Protein AF-A0A2B1JYX4-F1 (afdb_monomer_lite)

Foldseek 3Di:
DVVVQVVQWDQDPVPRDIDGNCPPVVVVVVVPVD

Secondary structure (DSSP, 8-state):
-THHHHTTEEE-TTT--EEETTHHHHHHHHHH--

Organism: Bacillus cereus (NCBI:txid1396)

pLDDT: mean 73.09, std 11.39, range [51.75, 90.62]

Sequence (34 aa):
GQWSLKIREWRCVGCNSHHDRDVNASINLSRWVK

Structure (mmCIF, N/CA/C/O backbone):
data_AF-A0A2B1JYX4-F1
#
_entry.id   AF-A0A2B1JYX4-F1
#
loop_
_atom_site.group_PDB
_atom_site.id
_atom_site.type_symbol
_atom_site.label_atom_id
_atom_site.label_alt_id
_atom_site.label_comp_id
_atom_site.label_asym_id
_atom_site.label_entity_id
_atom_site.label_seq_id
_atom_site.pdbx_PDB_ins_code
_atom_site.Cartn_x
_atom_site.Cartn_y
_atom_site.Cartn_z
_atom_site.occupancy
_atom_site.B_iso_or_equiv
_atom_site.auth_seq_id
_atom_site.auth_comp_id
_atom_site.auth_asym_id
_atom_site.auth_atom_id
_atom_site.pdbx_PDB_model_num
ATOM 1 N N . GLY A 1 1 ? -3.941 16.450 0.805 1.00 52.81 1 GLY A N 1
ATOM 2 C CA . GLY A 1 1 ? -5.393 16.271 0.607 1.00 52.81 1 GLY A CA 1
ATOM 3 C C . GLY A 1 1 ? -5.734 14.805 0.763 1.00 52.81 1 GLY A C 1
ATOM 4 O O . GLY A 1 1 ? -5.133 13.986 0.091 1.00 52.81 1 GLY A O 1
ATOM 5 N N . GLN A 1 2 ? -6.655 14.471 1.664 1.00 52.69 2 GLN A N 1
ATOM 6 C CA . GLN A 1 2 ? -6.963 13.097 2.099 1.00 52.69 2 GLN A CA 1
ATOM 7 C C . GLN A 1 2 ? -7.573 12.201 0.994 1.00 52.69 2 GLN A C 1
ATOM 9 O O . GLN A 1 2 ? -7.568 10.979 1.101 1.00 52.69 2 GLN A O 1
ATOM 14 N N . TRP A 1 3 ?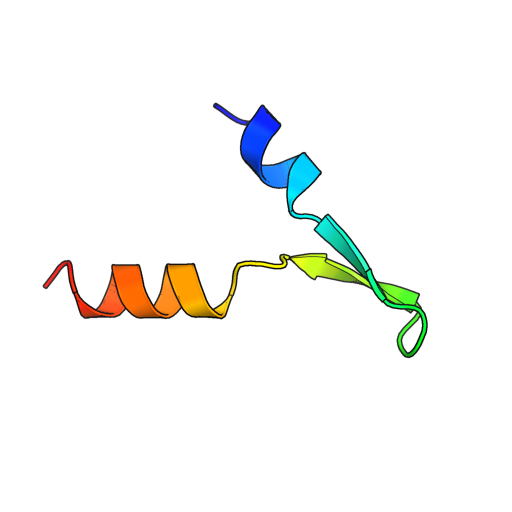 -8.040 12.809 -0.102 1.00 55.78 3 TRP A N 1
ATOM 15 C CA . TRP A 1 3 ? -8.631 12.139 -1.264 1.00 55.78 3 TRP A CA 1
ATOM 16 C C . TRP A 1 3 ? -7.645 11.281 -2.071 1.00 55.78 3 TRP A C 1
ATOM 18 O O . TRP A 1 3 ? -8.054 10.284 -2.661 1.00 55.78 3 TRP A O 1
ATOM 28 N N . SER A 1 4 ? -6.348 11.615 -2.077 1.00 59.94 4 SER A N 1
ATOM 29 C CA . SER A 1 4 ? -5.345 10.881 -2.864 1.00 59.94 4 SER A CA 1
ATOM 30 C C . SER A 1 4 ? -4.980 9.515 -2.284 1.00 59.94 4 SER A C 1
ATOM 32 O O . SER A 1 4 ? -4.411 8.706 -3.007 1.00 59.94 4 SER A O 1
ATOM 34 N N . LEU A 1 5 ? -5.275 9.270 -1.002 1.00 61.34 5 LEU A N 1
ATOM 35 C CA . LEU A 1 5 ? -4.959 8.015 -0.311 1.00 61.34 5 LEU A CA 1
ATOM 36 C C . LEU A 1 5 ? -5.981 6.920 -0.648 1.00 61.34 5 LEU A C 1
ATOM 38 O O . LEU A 1 5 ? -5.595 5.820 -1.016 1.00 61.34 5 LEU A O 1
ATOM 42 N N . LYS A 1 6 ? -7.281 7.251 -0.666 1.00 62.75 6 LYS A N 1
ATOM 43 C CA . LYS A 1 6 ? -8.350 6.289 -1.003 1.00 62.75 6 LYS A CA 1
ATOM 44 C C . LYS A 1 6 ? -8.274 5.757 -2.439 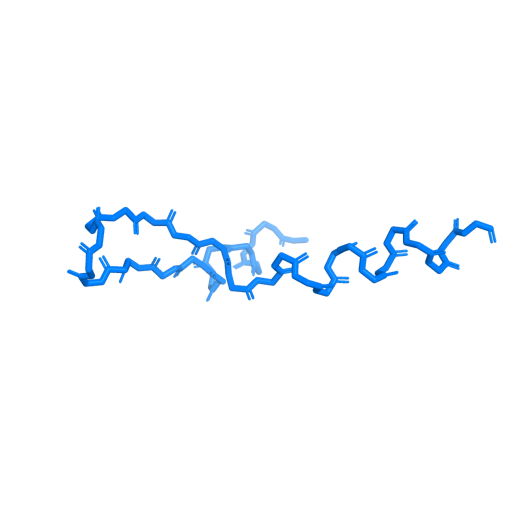1.00 62.75 6 LYS A C 1
ATOM 46 O O . LYS A 1 6 ? -8.709 4.646 -2.703 1.00 62.75 6 LYS A O 1
ATOM 51 N N . ILE A 1 7 ? -7.716 6.534 -3.372 1.00 65.44 7 ILE A N 1
ATOM 52 C CA . ILE A 1 7 ? -7.524 6.112 -4.773 1.00 65.44 7 ILE A CA 1
ATOM 53 C C . ILE A 1 7 ? -6.408 5.059 -4.926 1.00 65.44 7 ILE A C 1
ATOM 55 O O . ILE A 1 7 ? -6.333 4.387 -5.954 1.00 65.44 7 ILE A O 1
ATOM 59 N N . ARG A 1 8 ? -5.533 4.926 -3.921 1.00 74.00 8 ARG A N 1
ATOM 60 C CA . ARG A 1 8 ? -4.356 4.039 -3.937 1.00 74.00 8 ARG A CA 1
ATOM 61 C C . ARG A 1 8 ? -4.621 2.694 -3.274 1.00 74.00 8 ARG A C 1
ATOM 63 O O . ARG A 1 8 ? -3.806 1.783 -3.407 1.00 74.00 8 ARG A O 1
ATOM 70 N N . GLU A 1 9 ? -5.758 2.561 -2.600 1.00 80.56 9 GLU A N 1
ATOM 71 C CA . GLU A 1 9 ? -6.1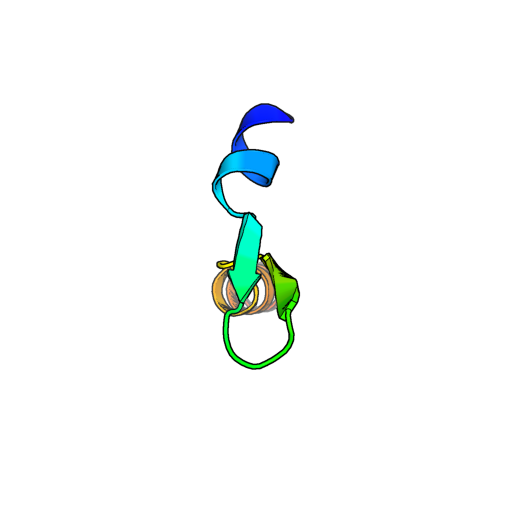85 1.321 -1.971 1.00 80.56 9 GLU A CA 1
ATOM 72 C C . GLU A 1 9 ? -6.796 0.383 -3.019 1.00 80.56 9 GLU A C 1
ATOM 74 O O . GLU A 1 9 ? -7.659 0.767 -3.809 1.00 80.56 9 GLU A O 1
ATOM 79 N N . TRP A 1 10 ? -6.359 -0.875 -3.034 1.00 84.38 10 TRP A N 1
ATOM 80 C CA . TRP A 1 10 ? -6.952 -1.920 -3.865 1.00 84.38 10 TRP A CA 1
ATOM 81 C C . TRP A 1 10 ? -7.171 -3.189 -3.043 1.00 84.38 10 TRP A C 1
ATOM 83 O O . TRP A 1 10 ? -6.349 -3.546 -2.198 1.00 84.38 10 TRP A O 1
ATOM 93 N N . ARG A 1 11 ? -8.288 -3.884 -3.281 1.00 86.69 11 ARG A N 1
ATOM 94 C CA . ARG A 1 11 ? -8.551 -5.188 -2.665 1.00 86.69 11 ARG A CA 1
ATOM 95 C C . ARG A 1 11 ? -7.815 -6.267 -3.452 1.00 86.69 11 ARG A C 1
ATOM 97 O O . ARG A 1 11 ? -8.100 -6.481 -4.629 1.00 86.69 11 ARG A O 1
ATOM 104 N N . CYS A 1 12 ? -6.894 -6.963 -2.798 1.00 86.06 12 CYS A N 1
ATOM 105 C CA . CYS A 1 12 ? -6.175 -8.068 -3.412 1.00 86.06 12 CYS A CA 1
ATOM 106 C C . CYS A 1 12 ? -7.041 -9.324 -3.473 1.00 86.06 12 CYS A C 1
ATOM 108 O O . CYS A 1 12 ? -7.588 -9.764 -2.467 1.00 86.06 12 CYS A O 1
ATOM 110 N N . VAL A 1 13 ? -7.139 -9.922 -4.660 1.00 87.31 13 VAL A N 1
ATOM 111 C CA . VAL A 1 13 ? -7.969 -11.111 -4.912 1.00 87.31 13 VAL A CA 1
ATOM 112 C C . VAL A 1 13 ? -7.373 -12.369 -4.264 1.00 87.31 13 VAL A C 1
ATOM 114 O O . VAL A 1 13 ? -8.109 -13.273 -3.890 1.00 87.31 13 VAL A O 1
ATOM 117 N N . GLY A 1 14 ? -6.049 -12.416 -4.078 1.00 89.88 14 GLY A N 1
ATOM 118 C CA . GLY A 1 14 ? -5.353 -13.56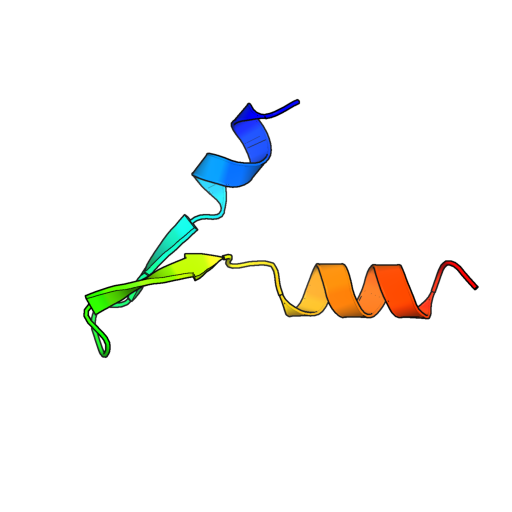8 -3.494 1.00 89.88 14 GLY A CA 1
ATOM 119 C C . GLY A 1 14 ? -5.391 -13.631 -1.963 1.00 89.88 14 GLY A C 1
ATOM 120 O O . GLY A 1 14 ? -5.436 -14.719 -1.404 1.00 89.88 14 GLY A O 1
ATOM 121 N N . CYS A 1 15 ? -5.390 -12.485 -1.275 1.00 90.62 15 CYS A N 1
ATOM 122 C CA . CYS A 1 15 ? -5.400 -12.422 0.198 1.00 90.62 15 CYS A CA 1
ATOM 123 C C . CYS A 1 15 ? -6.659 -11.753 0.783 1.00 90.62 15 CYS A C 1
ATOM 125 O O . CYS A 1 15 ? -6.780 -11.618 2.000 1.00 90.62 15 CYS A O 1
ATOM 127 N N . ASN A 1 16 ? -7.576 -11.291 -0.073 1.00 89.56 16 ASN A N 1
ATOM 128 C CA . ASN A 1 16 ? -8.832 -10.615 0.269 1.00 89.56 16 ASN A CA 1
ATOM 129 C C . ASN A 1 16 ? -8.694 -9.376 1.184 1.00 89.56 16 ASN A C 1
ATOM 131 O O . ASN A 1 16 ? -9.661 -8.963 1.824 1.00 89.56 16 ASN A O 1
ATOM 135 N N . SER A 1 17 ? -7.504 -8.772 1.235 1.00 85.69 17 SER A N 1
ATOM 136 C CA . SER A 1 17 ? -7.179 -7.607 2.069 1.00 85.69 17 SER A CA 1
ATOM 137 C C . SER A 1 17 ? -6.972 -6.347 1.220 1.00 85.69 17 SER A C 1
ATOM 139 O O . SER A 1 17 ? -6.666 -6.440 0.028 1.00 85.69 17 SER A O 1
ATOM 141 N N . HIS A 1 18 ? -7.157 -5.163 1.814 1.00 86.31 18 HIS A N 1
ATOM 142 C CA . HIS A 1 18 ? -6.853 -3.891 1.151 1.00 86.31 18 HIS A CA 1
ATOM 143 C C . HIS A 1 18 ? -5.361 -3.585 1.279 1.00 86.31 18 HIS A C 1
ATOM 145 O O . HIS A 1 18 ? -4.807 -3.637 2.375 1.00 86.31 18 HIS A O 1
ATOM 151 N N . HIS A 1 19 ? -4.724 -3.266 0.158 1.00 81.25 19 HIS A N 1
ATOM 152 C CA . HIS A 1 19 ? -3.324 -2.864 0.096 1.00 81.25 19 HIS A CA 1
ATOM 153 C C . HIS A 1 19 ? -3.196 -1.468 -0.504 1.00 81.25 19 HIS A C 1
ATOM 155 O O . HIS A 1 19 ? -3.955 -1.110 -1.404 1.00 81.25 19 HIS A O 1
ATOM 161 N N . ASP A 1 20 ? -2.198 -0.714 -0.047 1.00 81.31 20 ASP A N 1
ATOM 162 C CA . ASP A 1 20 ? -1.769 0.518 -0.706 1.00 81.31 20 ASP A CA 1
ATOM 163 C C . ASP A 1 20 ? -0.838 0.172 -1.879 1.00 81.31 20 ASP A C 1
ATOM 165 O O . ASP A 1 20 ? 0.060 -0.670 -1.761 1.00 81.31 20 ASP A O 1
ATOM 169 N N . ARG A 1 21 ? -1.077 0.784 -3.038 1.00 72.88 21 ARG A N 1
ATOM 170 C CA . ARG A 1 21 ? -0.315 0.549 -4.270 1.00 72.88 21 ARG A CA 1
ATOM 171 C C . ARG A 1 21 ? 1.093 1.172 -4.251 1.00 72.88 21 ARG A C 1
ATOM 173 O O . ARG A 1 21 ? 1.937 0.748 -5.037 1.00 72.88 21 ARG A O 1
ATOM 180 N N . ASP A 1 22 ? 1.388 2.098 -3.334 1.00 70.62 22 ASP A N 1
ATOM 181 C CA . ASP A 1 22 ? 2.560 2.984 -3.411 1.00 70.62 22 ASP A CA 1
ATOM 182 C C . ASP A 1 22 ? 3.625 2.739 -2.320 1.00 70.62 22 ASP A C 1
ATOM 184 O O . ASP A 1 22 ? 4.434 3.618 -1.993 1.00 70.62 22 ASP A O 1
ATOM 188 N N . VAL A 1 23 ? 3.700 1.517 -1.783 1.00 68.94 23 VAL A N 1
ATOM 189 C CA . VAL A 1 23 ? 4.702 1.125 -0.767 1.00 68.94 23 VAL A CA 1
ATOM 190 C C . VAL A 1 23 ? 6.138 1.400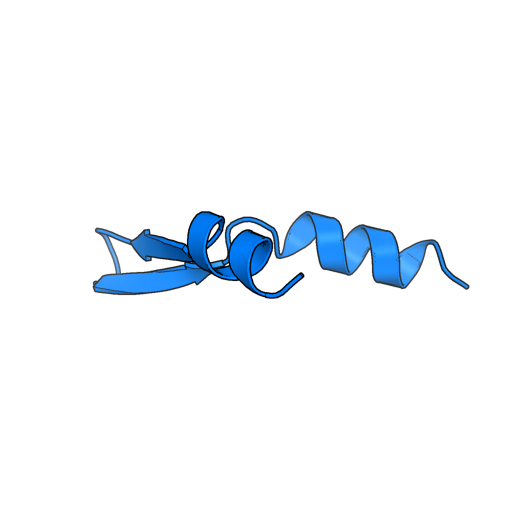 -1.239 1.00 68.94 23 VAL A C 1
ATOM 192 O O . VAL A 1 23 ? 6.944 1.960 -0.503 1.00 68.94 23 VAL A O 1
ATOM 195 N N . ASN A 1 24 ? 6.467 1.098 -2.496 1.00 65.00 24 ASN A N 1
ATOM 196 C CA . ASN A 1 24 ? 7.831 1.300 -2.999 1.00 65.00 24 ASN A CA 1
ATOM 197 C C . ASN A 1 24 ? 8.174 2.775 -3.249 1.00 65.00 24 ASN A C 1
ATOM 199 O O . ASN A 1 24 ? 9.315 3.187 -3.041 1.00 65.00 24 ASN A O 1
ATOM 203 N N . ALA A 1 25 ? 7.200 3.585 -3.671 1.00 67.50 25 ALA A N 1
ATOM 204 C CA . ALA A 1 25 ? 7.418 5.011 -3.897 1.00 67.50 25 ALA A CA 1
ATOM 205 C C . ALA A 1 25 ? 7.683 5.744 -2.574 1.00 67.50 25 ALA A C 1
ATOM 207 O O . ALA A 1 25 ? 8.610 6.550 -2.501 1.00 67.50 25 ALA A O 1
ATOM 208 N N . SER A 1 26 ? 6.931 5.416 -1.518 1.00 75.12 26 SER A N 1
ATOM 209 C CA . SER A 1 26 ? 7.133 5.986 -0.179 1.00 75.12 26 SER A CA 1
ATOM 210 C C . SER A 1 26 ? 8.487 5.604 0.431 1.00 75.12 26 SER A C 1
ATOM 212 O O . SER A 1 26 ? 9.171 6.469 0.977 1.00 75.12 26 SER A O 1
ATOM 214 N N . ILE A 1 27 ? 8.931 4.352 0.264 1.00 73.94 27 ILE A N 1
ATOM 215 C CA . ILE A 1 27 ? 10.272 3.908 0.677 1.00 73.94 27 ILE A CA 1
ATOM 216 C C . ILE A 1 27 ? 11.358 4.679 -0.076 1.00 73.94 27 ILE A C 1
ATOM 218 O O . ILE A 1 27 ? 12.327 5.126 0.536 1.00 73.94 27 ILE A O 1
ATOM 222 N N . ASN A 1 28 ? 11.207 4.854 -1.392 1.00 72.56 28 ASN A N 1
ATOM 223 C CA . ASN A 1 28 ? 12.162 5.626 -2.179 1.00 72.56 28 ASN A CA 1
ATOM 224 C C . ASN A 1 28 ? 12.205 7.085 -1.705 1.00 72.56 28 ASN A C 1
ATOM 226 O O . ASN A 1 28 ? 13.275 7.554 -1.336 1.00 72.56 28 ASN A O 1
ATOM 230 N N . LEU A 1 2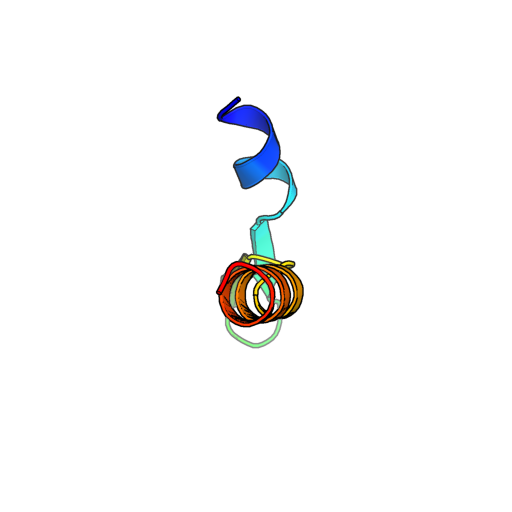9 ? 11.067 7.776 -1.599 1.00 76.62 29 LEU A N 1
ATOM 231 C CA . LEU A 1 29 ? 11.005 9.138 -1.046 1.00 76.62 29 LEU A CA 1
ATOM 232 C C . LEU A 1 29 ? 11.664 9.233 0.342 1.00 76.62 29 LEU A C 1
ATOM 234 O O . LEU A 1 29 ? 12.500 10.104 0.558 1.00 76.62 29 LEU A O 1
ATOM 238 N N . SER A 1 30 ? 11.383 8.297 1.254 1.00 74.12 30 SER A N 1
ATOM 239 C CA . SER A 1 30 ? 12.009 8.265 2.585 1.00 74.12 30 SER A CA 1
ATOM 240 C C . SER A 1 30 ? 13.529 8.067 2.550 1.00 74.12 30 SER A C 1
ATOM 242 O O . SER A 1 30 ? 14.208 8.476 3.490 1.00 74.12 30 SER A O 1
ATOM 244 N N . ARG A 1 31 ? 14.070 7.413 1.518 1.00 72.31 31 ARG A N 1
ATOM 245 C CA . ARG A 1 31 ? 15.517 7.214 1.344 1.00 72.31 31 ARG A CA 1
ATOM 246 C C . ARG A 1 31 ? 16.212 8.432 0.731 1.00 72.31 31 ARG A C 1
ATOM 248 O O . ARG A 1 31 ? 17.382 8.639 1.031 1.00 72.31 31 ARG A O 1
ATOM 255 N N . TRP A 1 32 ? 15.515 9.208 -0.103 1.00 65.50 32 TRP A N 1
ATOM 256 C CA . TRP A 1 32 ? 16.064 10.371 -0.817 1.00 65.50 32 TRP A CA 1
ATOM 257 C C . TRP A 1 32 ? 15.963 11.693 -0.039 1.00 65.50 32 TRP A C 1
ATOM 259 O O . TRP A 1 32 ? 16.721 12.608 -0.330 1.00 65.50 32 TRP A O 1
ATOM 269 N N . VAL A 1 33 ? 15.072 11.808 0.952 1.00 63.91 33 VAL A N 1
ATOM 270 C CA . VAL A 1 33 ? 14.889 13.030 1.773 1.00 63.91 33 VAL A CA 1
ATOM 271 C C . VAL A 1 33 ? 15.846 13.053 2.989 1.00 63.91 33 VAL A C 1
ATOM 273 O O . VAL A 1 33 ? 15.490 13.530 4.061 1.00 63.91 33 VAL A O 1
ATOM 276 N N . LYS A 1 34 ? 17.061 12.506 2.848 1.00 51.75 34 LYS A N 1
ATOM 277 C CA . LYS A 1 34 ? 18.137 12.663 3.842 1.00 51.75 34 LYS A CA 1
ATOM 278 C C . LYS A 1 34 ? 19.018 13.856 3.513 1.00 51.75 34 LYS A C 1
ATOM 280 O O . LYS A 1 34 ? 19.381 13.989 2.326 1.00 51.75 34 LYS A O 1
#

Radius of gyration: 12.06 Å; chains: 1; bounding box: 27×30×9 Å

InterPro domains:
  IPR010095 Cas12f1-like, TNB domain [PF07282] (7-29)